Protein AF-A0A6V7W517-F1 (afdb_monomer_lite)

Radius of gyration: 12.79 Å; chains: 1; bounding box: 35×28×23 Å

Foldseek 3Di:
DDDDPLLVCLVVVNQVSNLVQLPDPPDDLLVSLVVCLVVVVVVSNVVSLPRPPDDPCSCPDPVCVVLPVVCCVPRPSNVSVVVSVD

Sequence (86 aa):
MGRTAIEIAVDNENLEIVQLLLMQPDVRIGNALLCSIREGVYELAEALINHPSITKEMLGEGWAKYLDPSETATSEYSRFLLSFIQ

InterPro domains:
  IPR002110 Ankyrin repeat [PF00023] (2-29)
  IPR002153 Transient receptor potential channel, canonical [PTHR10117] (1-65)
  IPR036770 Ankyrin repeat-containing domain superfamily [G3DSA:1.25.40.20] (1-84)
  IPR036770 Ankyrin repeat-containing domain superfamily [SSF48403] (2-61)

Secondary structure (DSSP, 8-state):
-PPPHHHHHHHTT-HHHHHHHHTSTT---HHHHHHHHHHT-HHHHHHHHTSTT--GGGG-TTGGGSS-TTTTTT-HHHHHHHHTT-

pLDDT: mean 74.37, std 13.13, range [49.12, 92.19]

Organism: Meloidogyne enterolobii (NCBI:txid390850)

Structure (mmCIF, N/CA/C/O backbone):
data_AF-A0A6V7W517-F1
#
_entry.id   AF-A0A6V7W517-F1
#
loop_
_atom_site.group_PDB
_atom_site.id
_atom_site.type_symbol
_atom_site.label_atom_id
_atom_site.label_alt_id
_atom_site.label_comp_id
_atom_site.label_asym_id
_atom_site.label_entity_id
_atom_site.label_seq_id
_atom_site.pdbx_PDB_ins_code
_atom_site.Cartn_x
_atom_site.Cartn_y
_atom_site.Cartn_z
_atom_site.occupancy
_atom_site.B_iso_or_equiv
_atom_site.auth_seq_id
_atom_site.auth_comp_id
_atom_site.auth_asym_id
_atom_site.auth_atom_id
_atom_site.pdbx_PDB_model_num
ATOM 1 N N . MET A 1 1 ? -10.183 -17.499 -4.167 1.00 50.00 1 MET A N 1
ATOM 2 C CA . MET A 1 1 ? -9.166 -16.432 -4.076 1.00 50.00 1 MET A CA 1
ATOM 3 C C . MET A 1 1 ? -9.915 -15.121 -4.223 1.00 50.00 1 MET A C 1
ATOM 5 O O . MET A 1 1 ? -10.292 -14.772 -5.332 1.00 50.00 1 MET A O 1
ATOM 9 N N . GLY A 1 2 ? -10.329 -14.529 -3.103 1.00 71.62 2 GLY A N 1
ATOM 10 C CA . GLY A 1 2 ? -11.205 -13.358 -3.106 1.00 71.62 2 GLY A CA 1
ATOM 11 C C . GLY A 1 2 ? -10.372 -12.089 -3.100 1.00 71.62 2 GLY A C 1
ATOM 12 O O . GLY A 1 2 ? -9.597 -11.901 -2.166 1.00 71.62 2 GLY A O 1
ATOM 13 N N . ARG A 1 3 ? -10.530 -11.256 -4.131 1.00 78.06 3 ARG A N 1
ATOM 14 C CA . ARG A 1 3 ? -10.073 -9.866 -4.084 1.00 78.06 3 ARG A CA 1
ATOM 15 C C . ARG A 1 3 ? -10.994 -9.085 -3.152 1.00 78.06 3 ARG A C 1
ATOM 17 O O . ARG A 1 3 ? -12.206 -9.303 -3.139 1.00 78.06 3 ARG A O 1
ATOM 24 N N . THR A 1 4 ? -10.415 -8.194 -2.373 1.00 86.62 4 THR A N 1
ATOM 25 C CA . THR A 1 4 ? -11.115 -7.203 -1.563 1.00 86.62 4 THR A CA 1
ATOM 26 C C . THR A 1 4 ? -11.758 -6.143 -2.455 1.00 86.62 4 THR A C 1
ATOM 28 O O . THR A 1 4 ? -11.350 -5.934 -3.598 1.00 86.62 4 THR A O 1
ATOM 31 N N . ALA A 1 5 ? -12.765 -5.443 -1.930 1.00 89.38 5 ALA A N 1
ATOM 32 C CA . ALA A 1 5 ? -13.415 -4.359 -2.663 1.00 89.38 5 ALA A CA 1
ATOM 33 C C . ALA A 1 5 ? -12.422 -3.255 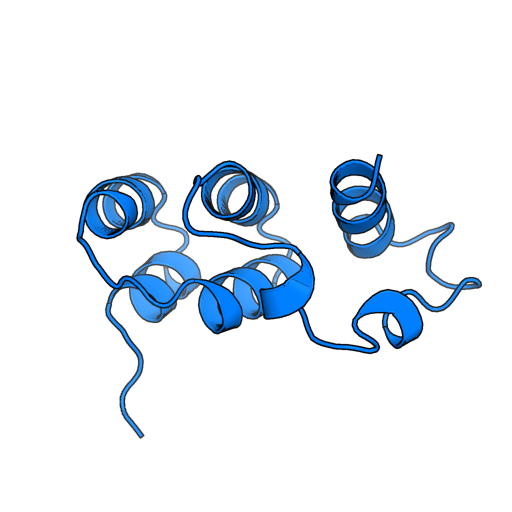-3.074 1.00 89.38 5 ALA A C 1
ATOM 35 O O . ALA A 1 5 ? -12.559 -2.698 -4.158 1.00 89.38 5 ALA A O 1
ATOM 36 N N . ILE A 1 6 ? -11.402 -2.984 -2.247 1.00 88.75 6 ILE A N 1
ATOM 37 C CA . ILE A 1 6 ? -10.406 -1.942 -2.527 1.00 88.75 6 ILE A CA 1
ATOM 38 C C . ILE A 1 6 ? -9.437 -2.355 -3.636 1.00 88.75 6 ILE A C 1
ATOM 40 O O . ILE A 1 6 ? -9.141 -1.538 -4.497 1.00 88.75 6 ILE A O 1
ATOM 44 N N . GLU A 1 7 ? -9.021 -3.625 -3.693 1.00 87.31 7 GLU A N 1
ATOM 45 C CA . GLU A 1 7 ? -8.221 -4.140 -4.816 1.00 87.31 7 GLU A CA 1
ATOM 46 C C . GLU A 1 7 ? -8.998 -4.026 -6.134 1.00 87.31 7 GLU A C 1
ATOM 48 O O . GLU A 1 7 ? -8.449 -3.584 -7.133 1.00 87.31 7 GLU A O 1
ATOM 53 N N . ILE A 1 8 ? -10.298 -4.344 -6.129 1.00 90.00 8 ILE A N 1
ATOM 54 C CA . ILE A 1 8 ? -11.144 -4.189 -7.322 1.00 90.00 8 ILE A CA 1
ATOM 55 C C . ILE A 1 8 ? -11.282 -2.711 -7.708 1.00 90.00 8 ILE A C 1
ATOM 57 O O . ILE A 1 8 ? -11.260 -2.390 -8.892 1.00 90.00 8 ILE A O 1
ATOM 61 N N . ALA A 1 9 ? -11.449 -1.813 -6.738 1.00 91.62 9 ALA A N 1
ATOM 62 C CA . ALA A 1 9 ? -11.575 -0.384 -7.005 1.00 91.62 9 ALA A CA 1
ATOM 63 C C . ALA A 1 9 ? -10.284 0.206 -7.594 1.00 91.62 9 ALA A C 1
ATOM 65 O O . ALA A 1 9 ? -10.360 0.996 -8.532 1.00 91.62 9 ALA A O 1
ATOM 66 N N . VAL A 1 10 ? -9.122 -0.237 -7.103 1.00 89.56 10 VAL A N 1
ATOM 67 C CA . VAL A 1 10 ? -7.812 0.134 -7.653 1.00 89.56 10 VAL A CA 1
ATOM 68 C C . VAL A 1 10 ? -7.605 -0.438 -9.053 1.00 89.56 10 VAL A C 1
ATOM 70 O O . VAL A 1 10 ? -7.209 0.310 -9.938 1.00 89.56 10 VAL A O 1
ATOM 73 N N . ASP A 1 11 ? -7.942 -1.711 -9.286 1.00 89.25 11 ASP A N 1
ATOM 74 C CA . ASP A 1 11 ? -7.854 -2.342 -10.615 1.00 89.25 11 ASP A CA 1
ATOM 75 C C . ASP A 1 11 ? -8.727 -1.622 -11.666 1.00 89.25 11 ASP A C 1
ATOM 77 O O . ASP A 1 11 ? -8.433 -1.675 -12.855 1.00 89.25 11 ASP A O 1
ATOM 81 N N . ASN A 1 12 ? -9.825 -0.983 -11.245 1.00 90.62 12 ASN A N 1
ATOM 82 C CA . ASN A 1 12 ? -10.702 -0.193 -12.121 1.00 90.62 12 ASN A CA 1
ATOM 83 C C . ASN A 1 12 ? -10.337 1.299 -12.162 1.00 90.62 12 ASN A C 1
ATOM 85 O O . ASN A 1 12 ? -11.112 2.096 -12.687 1.00 90.62 12 ASN A O 1
ATOM 89 N N . GLU A 1 13 ? -9.218 1.681 -11.552 1.00 90.44 13 GLU A N 1
ATOM 90 C CA . GLU A 1 13 ? -8.748 3.059 -11.434 1.00 90.44 13 GLU A CA 1
ATOM 91 C C . GLU A 1 13 ? -9.787 4.034 -10.836 1.00 90.44 13 GLU A C 1
ATOM 93 O O . GLU A 1 13 ? -9.820 5.226 -11.141 1.00 90.44 13 GLU A O 1
ATOM 98 N N . ASN A 1 14 ? -10.675 3.537 -9.968 1.00 92.19 14 ASN A N 1
ATOM 99 C CA . ASN A 1 14 ? -11.792 4.318 -9.443 1.00 92.19 14 ASN A CA 1
ATOM 100 C C . ASN A 1 14 ? -11.446 4.963 -8.094 1.00 92.19 14 ASN A C 1
ATOM 102 O O . ASN A 1 14 ? -11.698 4.394 -7.026 1.00 92.19 14 ASN A O 1
ATOM 106 N N . LEU A 1 15 ? -10.903 6.181 -8.155 1.00 87.94 15 LEU A N 1
ATOM 107 C CA . LEU A 1 15 ? -10.490 6.958 -6.983 1.00 87.94 15 LEU A CA 1
ATOM 108 C C . LEU A 1 15 ? -11.635 7.223 -5.995 1.00 87.94 15 LEU A C 1
ATOM 110 O O . LEU A 1 15 ? -11.431 7.115 -4.788 1.00 87.94 15 LEU A O 1
ATOM 114 N N . GLU A 1 16 ? -12.838 7.528 -6.481 1.00 91.62 16 GLU A N 1
ATOM 115 C CA . GLU A 1 16 ? -13.984 7.857 -5.624 1.00 91.62 16 GLU A CA 1
ATOM 116 C C . GLU A 1 16 ? -14.394 6.658 -4.755 1.00 91.62 16 GLU A C 1
ATOM 118 O O . GLU A 1 16 ? -14.580 6.782 -3.542 1.00 91.62 16 GLU A O 1
ATOM 123 N N . ILE A 1 17 ? -14.441 5.459 -5.347 1.00 91.94 17 ILE A N 1
ATOM 124 C CA . ILE A 1 17 ? -14.726 4.224 -4.606 1.00 91.94 17 ILE A CA 1
ATOM 125 C C . ILE A 1 17 ? -13.581 3.879 -3.652 1.00 91.94 17 ILE A C 1
ATOM 127 O O . ILE A 1 17 ? -13.842 3.451 -2.527 1.00 91.94 17 ILE A O 1
ATOM 131 N N . VAL A 1 18 ? -12.323 4.082 -4.058 1.00 90.12 18 VAL A N 1
ATOM 132 C CA . VAL A 1 18 ? -11.169 3.884 -3.169 1.00 90.12 18 VAL A CA 1
ATOM 133 C C . VAL A 1 18 ? -11.280 4.780 -1.935 1.00 90.12 18 VAL A C 1
ATOM 135 O O . VAL A 1 18 ? -11.183 4.272 -0.820 1.00 90.12 18 VAL A O 1
ATOM 138 N N . GLN A 1 19 ? -11.572 6.072 -2.099 1.00 88.12 19 GLN A N 1
ATOM 139 C CA . GLN A 1 19 ? -11.748 7.002 -0.979 1.00 88.12 19 GLN A CA 1
ATOM 140 C C . GLN A 1 19 ? -12.901 6.593 -0.054 1.00 88.12 19 GLN A C 1
ATOM 142 O O . GLN A 1 19 ? -12.742 6.611 1.166 1.00 88.12 19 GLN A O 1
ATOM 147 N N . LEU A 1 20 ? -14.036 6.154 -0.608 1.00 90.56 20 LEU A N 1
ATOM 148 C CA . LEU A 1 20 ? -15.162 5.654 0.188 1.00 90.56 20 LEU A CA 1
ATOM 149 C C . LEU A 1 20 ? -14.801 4.397 0.992 1.00 90.56 20 LEU A C 1
ATOM 151 O O . LEU A 1 20 ? -15.195 4.264 2.152 1.00 90.56 20 LEU A O 1
ATOM 155 N N . LEU A 1 21 ? -14.047 3.472 0.394 1.00 89.81 21 LEU A N 1
ATOM 156 C CA . LEU A 1 21 ? -13.603 2.245 1.059 1.00 89.81 21 LEU A CA 1
ATOM 157 C C . LEU A 1 21 ? -12.554 2.515 2.139 1.00 89.81 21 LEU A C 1
ATOM 159 O O . LEU A 1 21 ? -12.537 1.815 3.149 1.00 89.81 21 LEU A O 1
ATOM 163 N N . LEU A 1 22 ? -11.721 3.541 1.955 1.00 85.75 22 LEU A N 1
ATOM 164 C CA . LEU A 1 22 ? -10.746 3.980 2.952 1.00 85.75 22 LEU A CA 1
ATOM 165 C C . LEU A 1 22 ? -11.411 4.494 4.239 1.00 85.75 22 LEU A C 1
ATOM 167 O O . LEU A 1 22 ? -10.854 4.331 5.318 1.00 85.75 22 LEU A O 1
ATOM 171 N N . MET A 1 23 ? -12.645 5.006 4.170 1.00 86.00 23 MET A N 1
ATOM 172 C CA . MET A 1 23 ? -13.404 5.410 5.364 1.00 86.00 23 MET A CA 1
ATOM 173 C C . MET A 1 23 ? -13.822 4.232 6.264 1.00 86.00 23 MET A C 1
ATOM 175 O O . MET A 1 23 ? -14.314 4.460 7.371 1.00 86.00 23 MET A O 1
ATOM 179 N N . GLN A 1 24 ? -13.700 2.985 5.798 1.00 85.06 24 GLN A N 1
ATOM 180 C CA . GLN A 1 24 ? -14.104 1.813 6.572 1.00 85.06 24 GLN A CA 1
ATOM 181 C C . GLN A 1 24 ? -13.001 1.376 7.550 1.00 85.06 24 GLN A C 1
ATOM 183 O O . GLN A 1 24 ? -11.828 1.312 7.171 1.00 85.06 24 GLN A O 1
ATOM 188 N N . PRO A 1 25 ? -13.358 1.008 8.795 1.00 75.56 25 PRO A N 1
ATOM 189 C CA . PRO A 1 25 ? -12.405 0.402 9.716 1.00 75.56 25 PRO A CA 1
ATOM 190 C C . PRO A 1 25 ? -11.894 -0.938 9.157 1.00 75.56 25 PRO A C 1
ATOM 192 O O . PRO A 1 25 ? -12.622 -1.654 8.470 1.00 75.56 25 PRO A O 1
ATOM 195 N N . ASP A 1 26 ? -10.636 -1.271 9.454 1.00 74.88 26 ASP A N 1
ATOM 196 C CA . ASP A 1 26 ? -9.972 -2.533 9.079 1.00 74.88 26 ASP A CA 1
ATOM 197 C C . ASP A 1 26 ? -9.781 -2.789 7.570 1.00 74.88 26 ASP A C 1
ATOM 199 O O . ASP A 1 26 ? -9.549 -3.927 7.138 1.00 74.88 26 ASP A O 1
ATOM 203 N N . VAL A 1 27 ? -9.824 -1.741 6.742 1.00 81.19 27 VAL A N 1
ATOM 204 C CA . VAL A 1 27 ? -9.509 -1.862 5.314 1.00 81.19 27 V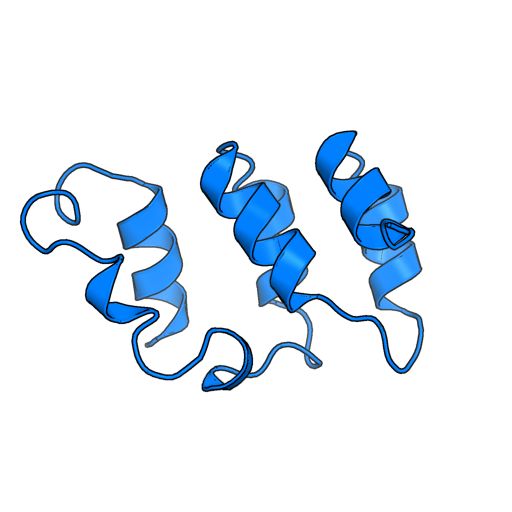AL A CA 1
ATOM 205 C C . VAL A 1 27 ? -8.054 -2.312 5.109 1.00 81.19 27 VAL A C 1
ATOM 207 O O . VAL A 1 27 ? -7.106 -1.759 5.666 1.00 81.19 27 VAL A O 1
ATOM 210 N N . ARG A 1 28 ? -7.856 -3.355 4.294 1.00 78.69 28 ARG A N 1
ATOM 211 C CA . ARG A 1 28 ? -6.524 -3.891 3.976 1.00 78.69 28 ARG A CA 1
ATOM 212 C C . ARG A 1 28 ? -5.966 -3.208 2.735 1.00 78.69 28 ARG A C 1
ATOM 214 O O . ARG A 1 28 ? -6.335 -3.553 1.618 1.00 78.69 28 ARG A O 1
ATOM 221 N N . ILE A 1 29 ? -5.063 -2.258 2.951 1.00 82.56 29 ILE A N 1
ATOM 222 C CA . ILE A 1 29 ? -4.546 -1.356 1.909 1.00 82.56 29 ILE A CA 1
ATOM 223 C C . ILE A 1 29 ? -3.290 -1.924 1.222 1.00 82.56 29 ILE A C 1
ATOM 225 O O . ILE A 1 29 ? -3.044 -1.632 0.057 1.00 82.56 29 ILE A O 1
ATOM 229 N N . GLY A 1 30 ? -2.518 -2.784 1.901 1.00 78.75 30 GLY A N 1
ATOM 230 C CA . GLY A 1 30 ? -1.189 -3.223 1.443 1.00 78.75 30 GLY A CA 1
ATOM 231 C C . GLY A 1 30 ? -1.144 -3.795 0.020 1.00 78.75 30 GLY A C 1
ATOM 232 O O . GLY A 1 30 ? -0.339 -3.350 -0.794 1.00 78.75 30 GLY A O 1
ATOM 233 N N . ASN A 1 31 ? -2.038 -4.729 -0.319 1.00 80.88 31 ASN A N 1
ATOM 234 C CA . ASN A 1 31 ? -2.086 -5.299 -1.671 1.00 80.88 31 ASN A CA 1
ATOM 235 C C . ASN A 1 31 ? -2.536 -4.280 -2.726 1.00 80.88 31 ASN A C 1
ATOM 237 O O . ASN A 1 31 ? -2.004 -4.269 -3.831 1.00 80.88 31 ASN A O 1
ATOM 241 N N . ALA A 1 32 ? -3.505 -3.429 -2.383 1.00 84.94 32 ALA A N 1
ATOM 242 C CA . ALA A 1 32 ? -4.025 -2.405 -3.281 1.00 84.94 32 ALA A CA 1
ATOM 243 C C . ALA A 1 32 ? -2.943 -1.363 -3.615 1.00 84.94 32 ALA A C 1
ATOM 245 O O . ALA A 1 32 ? -2.805 -0.982 -4.772 1.00 84.94 32 ALA A O 1
ATOM 246 N N . LEU A 1 33 ? -2.119 -0.988 -2.630 1.00 83.38 33 LEU A N 1
ATOM 247 C CA . LEU A 1 33 ? -0.966 -0.103 -2.814 1.00 83.38 33 LEU A CA 1
ATOM 248 C C . LEU A 1 33 ? 0.123 -0.743 -3.689 1.00 83.38 33 LEU A C 1
ATOM 250 O O . LEU A 1 33 ? 0.673 -0.098 -4.574 1.00 83.38 33 LEU A O 1
ATOM 254 N N . LEU A 1 34 ? 0.425 -2.026 -3.478 1.00 78.94 34 LEU A N 1
ATOM 255 C CA . LEU A 1 34 ? 1.357 -2.763 -4.339 1.00 78.94 34 LEU A CA 1
ATOM 256 C C . LEU A 1 34 ? 0.857 -2.843 -5.787 1.00 78.94 34 LEU A C 1
ATOM 258 O O . LEU A 1 34 ? 1.653 -2.687 -6.710 1.00 78.94 34 LEU A O 1
ATOM 262 N N . CYS A 1 35 ? -0.444 -3.069 -5.993 1.00 80.94 35 CYS A N 1
ATOM 263 C CA . CYS A 1 35 ? -1.043 -3.060 -7.325 1.00 80.94 35 CYS A CA 1
ATOM 264 C C . CYS A 1 35 ? -0.966 -1.675 -7.971 1.00 80.94 35 CYS A C 1
ATOM 266 O O . CYS A 1 35 ? -0.462 -1.582 -9.083 1.00 80.94 35 CYS A O 1
ATOM 268 N N . SER A 1 36 ? -1.380 -0.601 -7.294 1.00 83.50 36 SER A N 1
ATOM 269 C CA . SER A 1 36 ? -1.344 0.744 -7.890 1.00 83.50 36 SER A CA 1
ATOM 270 C C . SER A 1 36 ? 0.074 1.169 -8.278 1.00 83.50 36 SER A C 1
ATOM 272 O O . SER A 1 36 ? 0.274 1.749 -9.343 1.00 83.50 36 SER A O 1
ATOM 274 N N . ILE A 1 37 ? 1.073 0.802 -7.468 1.00 78.81 37 ILE A N 1
ATOM 275 C CA . ILE A 1 37 ? 2.485 1.003 -7.798 1.00 78.81 37 ILE A CA 1
ATOM 276 C C . ILE A 1 37 ? 2.923 0.083 -8.937 1.00 78.81 37 ILE A C 1
ATOM 278 O O . ILE A 1 37 ? 3.697 0.509 -9.764 1.00 78.81 37 ILE A O 1
ATOM 282 N N . ARG A 1 38 ? 2.480 -1.168 -9.051 1.00 78.31 38 ARG A N 1
ATOM 283 C CA . ARG A 1 38 ? 2.893 -2.002 -10.195 1.00 78.31 38 ARG A CA 1
ATOM 284 C C . ARG A 1 38 ? 2.334 -1.484 -11.525 1.00 78.31 38 ARG A C 1
ATOM 286 O O . ARG A 1 38 ? 3.011 -1.582 -12.543 1.00 78.31 38 ARG A O 1
ATOM 293 N N . GLU A 1 39 ? 1.108 -0.975 -11.504 1.00 81.44 39 GLU A N 1
ATOM 294 C CA . GLU A 1 39 ? 0.366 -0.591 -12.708 1.00 81.44 39 GLU A CA 1
ATOM 295 C C . GLU A 1 39 ? 0.616 0.864 -13.161 1.00 81.44 39 GLU A C 1
ATOM 297 O O . GLU A 1 39 ? 0.140 1.245 -14.225 1.00 81.44 39 GLU A O 1
ATOM 302 N N . GLY A 1 40 ? 1.359 1.692 -12.411 1.00 79.88 40 GLY A N 1
ATOM 303 C CA . GLY A 1 40 ? 1.612 3.090 -12.824 1.00 79.88 40 GLY A CA 1
ATOM 304 C C . GLY A 1 40 ? 0.629 4.116 -12.284 1.00 79.88 40 GLY A C 1
ATOM 305 O O . GLY A 1 40 ? 0.711 5.288 -12.641 1.00 79.88 40 GLY A O 1
ATOM 306 N N . VAL A 1 41 ? -0.305 3.711 -11.426 1.00 83.50 41 VAL A N 1
ATOM 307 C CA . VAL A 1 41 ? -1.430 4.558 -11.019 1.00 83.50 41 VAL A CA 1
ATOM 308 C C . VAL A 1 41 ? -1.068 5.351 -9.764 1.00 83.50 41 VAL A C 1
ATOM 310 O O . VAL A 1 41 ? -1.550 5.089 -8.658 1.00 83.50 41 VAL A O 1
ATOM 313 N N . TYR A 1 42 ? -0.168 6.321 -9.935 1.00 81.62 42 TYR A N 1
ATOM 314 C CA . TYR A 1 42 ? 0.407 7.108 -8.838 1.00 81.62 42 TYR A CA 1
ATOM 315 C C . TYR A 1 42 ? -0.626 7.916 -8.054 1.00 81.62 42 TYR A C 1
ATOM 317 O O . TYR A 1 42 ? -0.490 8.033 -6.843 1.00 81.62 42 TYR A O 1
ATOM 325 N N . GLU A 1 43 ? -1.682 8.409 -8.703 1.00 85.56 43 GLU A N 1
ATOM 326 C CA . GLU A 1 43 ? -2.760 9.149 -8.032 1.00 85.56 43 GLU A CA 1
ATOM 327 C C . GLU A 1 43 ? -3.478 8.278 -6.985 1.00 85.56 43 GLU A C 1
ATOM 329 O O . GLU A 1 43 ? -3.733 8.705 -5.858 1.00 85.56 43 GLU A O 1
ATOM 334 N N . LEU A 1 44 ? -3.729 7.006 -7.314 1.00 86.69 44 LEU A N 1
ATOM 335 C CA . LEU A 1 44 ? -4.283 6.047 -6.359 1.00 86.69 44 LEU A CA 1
ATOM 336 C C . LEU A 1 44 ? -3.259 5.650 -5.311 1.00 86.69 44 LEU A C 1
ATOM 338 O O . LEU A 1 44 ? -3.604 5.558 -4.137 1.00 86.69 44 LEU A O 1
ATOM 342 N N . ALA A 1 45 ? -2.008 5.417 -5.712 1.00 84.38 45 ALA A N 1
ATOM 343 C CA . ALA A 1 45 ? -0.943 5.131 -4.761 1.00 84.38 45 ALA A CA 1
ATOM 344 C C . ALA A 1 45 ? -0.830 6.251 -3.716 1.00 84.38 45 ALA A C 1
ATOM 346 O O . ALA A 1 45 ? -0.768 5.956 -2.528 1.00 84.38 45 ALA A O 1
ATOM 347 N N . GLU A 1 46 ? -0.904 7.516 -4.128 1.00 83.38 46 GLU A N 1
ATOM 348 C CA . GLU A 1 46 ? -0.872 8.688 -3.251 1.00 83.38 46 GLU A CA 1
ATOM 349 C C . GLU A 1 46 ? -2.092 8.759 -2.329 1.00 83.38 46 GLU A C 1
ATOM 351 O O . GLU A 1 46 ? -1.952 8.974 -1.124 1.00 83.38 46 GLU A O 1
ATOM 356 N N . ALA A 1 47 ? -3.293 8.513 -2.854 1.00 85.19 47 ALA A N 1
ATOM 357 C CA . ALA A 1 47 ? -4.503 8.472 -2.036 1.00 85.19 47 ALA A CA 1
ATOM 358 C C . ALA A 1 47 ? -4.447 7.366 -0.965 1.00 85.19 47 ALA A C 1
ATOM 360 O O . ALA A 1 47 ? -4.857 7.581 0.176 1.00 85.19 47 ALA A O 1
ATOM 361 N N . LEU A 1 48 ? -3.910 6.192 -1.315 1.00 85.69 48 LEU A N 1
ATOM 362 C CA . LEU A 1 48 ? -3.748 5.062 -0.399 1.00 85.69 48 LEU A CA 1
ATOM 363 C C . LEU A 1 48 ? -2.675 5.356 0.658 1.00 85.69 48 LEU A C 1
ATOM 365 O O . LEU A 1 48 ? -2.870 5.028 1.826 1.00 85.69 48 LEU A O 1
ATOM 369 N N . ILE A 1 49 ? -1.560 5.981 0.265 1.00 79.94 49 ILE A N 1
ATOM 370 C CA . ILE A 1 49 ? -0.403 6.214 1.138 1.00 79.94 49 ILE A CA 1
ATOM 371 C C . ILE A 1 49 ? -0.635 7.325 2.165 1.00 79.94 49 ILE A C 1
ATOM 373 O O . ILE A 1 49 ? -0.127 7.248 3.280 1.00 79.94 49 ILE A O 1
ATOM 377 N N . ASN A 1 50 ? -1.447 8.324 1.813 1.00 79.19 50 ASN A N 1
ATOM 378 C CA . ASN A 1 50 ? -1.851 9.402 2.716 1.00 79.19 50 ASN A CA 1
ATOM 379 C C . ASN A 1 50 ? -2.871 8.947 3.774 1.00 79.19 50 ASN A C 1
ATOM 381 O O . ASN A 1 50 ? -3.243 9.724 4.656 1.00 79.19 50 ASN A O 1
ATOM 385 N N . HIS A 1 51 ? -3.349 7.702 3.705 1.00 79.88 51 HIS A N 1
ATOM 386 C CA . HIS A 1 51 ? -4.327 7.193 4.650 1.00 79.88 51 HIS A CA 1
ATOM 387 C C . HIS A 1 51 ? -3.677 6.828 6.001 1.00 79.88 51 HIS A C 1
ATOM 389 O O . HIS A 1 51 ? -2.711 6.068 6.022 1.00 79.88 51 HIS A O 1
ATOM 395 N N . PRO A 1 52 ? -4.228 7.252 7.155 1.00 72.88 52 PRO A N 1
ATOM 396 C CA . PRO A 1 52 ? -3.627 7.015 8.477 1.00 72.88 52 PRO A CA 1
ATOM 397 C C . PRO A 1 52 ? -3.531 5.536 8.883 1.00 72.88 52 PRO A C 1
ATOM 399 O O . PRO A 1 52 ? -2.832 5.203 9.836 1.00 72.88 52 PRO A O 1
ATOM 402 N N . SER A 1 53 ? -4.242 4.640 8.193 1.00 71.38 53 SER A N 1
ATOM 403 C CA . SER A 1 53 ? -4.138 3.189 8.411 1.00 71.38 53 SER A CA 1
ATOM 404 C C . SER A 1 53 ? -2.955 2.542 7.685 1.00 71.38 53 SER A C 1
ATOM 406 O O . SER A 1 53 ? -2.647 1.386 7.971 1.00 71.38 53 SER A O 1
ATOM 408 N N . ILE A 1 54 ? -2.307 3.2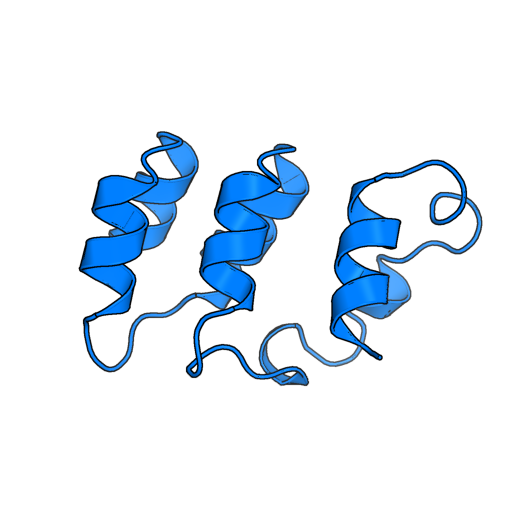48 6.749 1.00 72.19 54 ILE A N 1
ATOM 409 C CA . ILE A 1 54 ? -1.035 2.808 6.177 1.00 72.19 54 ILE A CA 1
ATOM 410 C C . ILE A 1 54 ? 0.049 3.054 7.219 1.00 72.19 54 ILE A C 1
ATOM 412 O O . ILE A 1 54 ? 0.259 4.172 7.686 1.00 72.19 54 ILE A O 1
ATOM 416 N N . THR A 1 55 ? 0.766 1.992 7.562 1.00 65.19 55 THR A N 1
ATOM 417 C CA . THR A 1 55 ? 1.988 2.105 8.347 1.00 65.19 55 THR A CA 1
ATOM 418 C C . THR A 1 55 ? 3.169 1.627 7.521 1.00 65.19 55 THR A C 1
ATOM 420 O O . THR A 1 55 ? 3.042 0.779 6.635 1.00 65.19 55 THR A O 1
ATOM 423 N N . LYS A 1 56 ? 4.349 2.184 7.790 1.00 62.56 56 LYS A N 1
ATOM 424 C CA . LYS A 1 56 ? 5.582 1.866 7.060 1.00 62.56 56 LYS A CA 1
ATOM 425 C C . LYS A 1 56 ? 5.961 0.385 7.175 1.00 62.56 56 LYS A C 1
ATOM 427 O O . LYS A 1 56 ? 6.606 -0.155 6.279 1.00 62.56 56 LYS A O 1
ATOM 432 N N . GLU A 1 57 ? 5.508 -0.289 8.232 1.00 60.69 57 GLU A N 1
ATOM 433 C CA . GLU A 1 57 ? 5.681 -1.729 8.424 1.00 60.69 57 GLU A CA 1
ATOM 434 C C . GLU A 1 57 ? 4.790 -2.566 7.490 1.00 60.69 57 GLU A C 1
ATOM 436 O O . GLU A 1 57 ? 5.139 -3.709 7.200 1.00 60.69 57 GLU A O 1
ATOM 441 N N . MET A 1 58 ? 3.683 -2.017 6.963 1.00 63.66 58 MET A N 1
ATOM 442 C CA . MET A 1 58 ? 2.805 -2.722 6.011 1.00 63.66 58 MET A CA 1
ATOM 443 C C . MET A 1 58 ? 3.461 -2.972 4.652 1.00 63.66 58 MET A C 1
ATOM 445 O O . MET A 1 58 ? 3.077 -3.911 3.958 1.00 63.66 58 MET A O 1
ATOM 449 N N . LEU A 1 59 ? 4.461 -2.169 4.279 1.00 62.50 59 LEU A N 1
ATOM 450 C CA . LEU A 1 59 ? 5.289 -2.433 3.099 1.00 62.50 59 LEU A CA 1
ATOM 451 C C . LEU A 1 59 ? 6.207 -3.659 3.318 1.00 62.50 59 LEU A C 1
ATOM 453 O O . LEU A 1 59 ? 6.666 -4.268 2.355 1.00 62.50 59 LEU A O 1
ATOM 457 N N . GLY A 1 60 ? 6.417 -4.069 4.575 1.00 57.16 60 GLY A N 1
ATOM 458 C CA . GLY A 1 60 ? 7.224 -5.220 4.975 1.00 57.16 60 GLY A CA 1
ATOM 459 C C . GLY A 1 60 ? 8.727 -4.932 5.035 1.00 57.16 60 GLY A C 1
ATOM 460 O O . GLY A 1 60 ? 9.253 -4.059 4.341 1.00 57.16 60 GLY A O 1
ATOM 461 N N . GLU A 1 61 ? 9.459 -5.688 5.858 1.00 49.12 61 GLU A N 1
ATOM 462 C CA . GLU A 1 61 ? 10.924 -5.636 5.848 1.00 49.12 61 GLU A CA 1
ATOM 463 C C . GLU A 1 61 ? 11.450 -6.088 4.479 1.00 49.12 61 GLU A C 1
ATOM 465 O O . GLU A 1 61 ? 11.210 -7.204 4.012 1.00 49.12 61 GLU A O 1
ATOM 470 N N . GLY A 1 62 ? 12.158 -5.185 3.802 1.00 52.09 62 GLY A N 1
ATOM 471 C CA . GLY A 1 62 ? 12.621 -5.418 2.442 1.00 52.09 62 GLY A CA 1
ATOM 472 C C . GLY A 1 62 ? 11.665 -4.924 1.360 1.00 52.09 62 GLY A C 1
ATOM 473 O O . GLY A 1 62 ? 11.777 -5.345 0.220 1.00 52.09 62 GLY A O 1
ATOM 474 N N . TRP A 1 63 ? 10.768 -3.982 1.613 1.00 62.00 63 TRP A N 1
ATOM 475 C CA . TRP A 1 63 ? 10.242 -3.218 0.479 1.00 62.00 63 TRP A CA 1
ATOM 476 C C . TRP A 1 63 ? 11.381 -2.451 -0.240 1.00 62.00 63 TRP A C 1
ATOM 478 O O . TRP A 1 63 ? 11.429 -2.368 -1.464 1.00 62.00 63 TRP A O 1
ATOM 488 N N . ALA A 1 64 ? 12.390 -2.008 0.522 1.00 56.12 64 ALA A N 1
ATOM 489 C CA . ALA A 1 64 ? 13.567 -1.306 0.016 1.00 56.12 64 ALA A CA 1
ATOM 490 C C . ALA A 1 64 ? 14.511 -2.159 -0.858 1.00 56.12 64 ALA A C 1
ATOM 492 O O . ALA A 1 64 ? 15.346 -1.592 -1.546 1.00 56.12 64 ALA A O 1
ATOM 493 N N . LYS A 1 65 ? 14.391 -3.498 -0.884 1.00 55.66 65 LYS A N 1
ATOM 494 C CA . LYS A 1 65 ? 15.117 -4.331 -1.878 1.00 55.66 65 LYS A CA 1
ATOM 495 C C . LYS A 1 65 ? 14.450 -4.310 -3.257 1.00 55.66 65 LYS A C 1
ATOM 497 O O . LYS A 1 65 ? 15.093 -4.692 -4.223 1.00 55.66 65 LYS A O 1
ATOM 502 N N . TYR A 1 66 ? 13.183 -3.891 -3.346 1.00 53.75 66 TYR A N 1
ATOM 503 C CA . TYR A 1 66 ? 12.513 -3.632 -4.626 1.00 53.75 66 TYR A CA 1
ATOM 504 C C . TYR A 1 66 ? 12.815 -2.218 -5.150 1.00 53.75 66 TYR A C 1
ATOM 506 O O . TYR A 1 66 ? 12.558 -1.929 -6.313 1.00 53.75 66 TYR A O 1
ATOM 514 N N . LEU A 1 67 ? 13.401 -1.348 -4.316 1.00 56.41 67 LEU A N 1
ATOM 515 C CA . LEU A 1 67 ? 14.137 -0.173 -4.772 1.00 56.41 67 LEU A CA 1
ATOM 516 C C . LEU A 1 67 ? 15.515 -0.647 -5.257 1.00 56.41 67 LEU A C 1
ATOM 518 O O . LEU A 1 67 ? 16.494 -0.575 -4.517 1.00 56.41 67 LEU A O 1
ATOM 522 N N . ASP A 1 68 ? 15.609 -1.187 -6.472 1.00 54.91 68 ASP A N 1
ATOM 523 C CA . ASP A 1 68 ? 16.926 -1.444 -7.058 1.00 54.91 68 ASP A CA 1
ATOM 524 C C . ASP A 1 68 ? 17.612 -0.085 -7.286 1.00 54.91 68 ASP A C 1
ATOM 526 O O . ASP A 1 68 ? 17.067 0.738 -8.027 1.00 54.91 68 ASP A O 1
ATOM 530 N N . PRO A 1 69 ? 18.762 0.228 -6.658 1.00 54.34 69 PRO A N 1
ATOM 531 C CA . PRO A 1 69 ? 19.377 1.553 -6.754 1.00 54.34 69 PRO A CA 1
ATOM 532 C C . PRO A 1 69 ? 19.753 1.940 -8.194 1.00 54.34 69 PRO A C 1
ATOM 534 O O . PRO A 1 69 ? 19.889 3.130 -8.479 1.00 54.34 69 PRO A O 1
ATOM 537 N N . SER A 1 70 ? 19.870 0.968 -9.111 1.00 55.25 70 SER A N 1
ATOM 538 C CA . SER A 1 70 ? 20.076 1.224 -10.541 1.00 55.25 70 SER A CA 1
ATOM 539 C C . SER A 1 70 ? 18.799 1.677 -11.267 1.00 55.25 70 SER A C 1
ATOM 541 O O . SER A 1 70 ? 18.862 2.605 -12.073 1.00 55.25 70 SER A O 1
ATOM 543 N N . GLU A 1 71 ? 17.635 1.114 -10.923 1.00 51.50 71 GLU A N 1
ATOM 544 C CA . GLU A 1 71 ? 16.323 1.540 -11.438 1.00 51.50 71 GLU A CA 1
ATOM 545 C C . GLU A 1 71 ? 15.759 2.743 -10.671 1.00 51.50 71 GLU A C 1
ATOM 547 O O . GLU A 1 71 ? 14.966 3.510 -11.207 1.00 51.50 71 GLU A O 1
ATOM 552 N N . THR A 1 72 ? 16.215 2.980 -9.440 1.00 53.03 72 THR A N 1
ATOM 553 C CA . THR A 1 72 ? 15.739 4.065 -8.564 1.00 53.03 72 THR A CA 1
ATOM 554 C C . THR A 1 72 ? 15.977 5.454 -9.163 1.00 53.03 72 THR A C 1
ATOM 556 O O . THR A 1 72 ? 15.236 6.401 -8.898 1.00 53.03 72 THR A O 1
ATOM 559 N N . ALA A 1 73 ? 16.996 5.583 -10.016 1.00 51.97 73 ALA A N 1
ATOM 560 C CA . ALA A 1 73 ? 17.291 6.818 -10.733 1.00 51.97 73 ALA A CA 1
ATOM 561 C C . ALA A 1 73 ? 16.345 7.078 -11.924 1.00 51.97 73 ALA A C 1
ATOM 563 O O . ALA A 1 73 ? 16.192 8.236 -12.324 1.00 51.97 73 ALA A O 1
ATOM 564 N N . THR A 1 74 ? 15.715 6.036 -12.479 1.00 55.62 74 THR A N 1
ATOM 565 C CA . THR A 1 74 ? 14.931 6.074 -13.732 1.00 55.62 74 THR A CA 1
ATOM 566 C C . THR A 1 74 ? 13.444 5.760 -13.551 1.00 55.62 74 THR A C 1
ATOM 568 O O . THR A 1 74 ? 12.641 6.194 -14.369 1.00 55.62 74 THR A O 1
ATOM 571 N N . SER A 1 75 ? 13.072 5.055 -12.485 1.00 62.38 75 SER A N 1
ATOM 572 C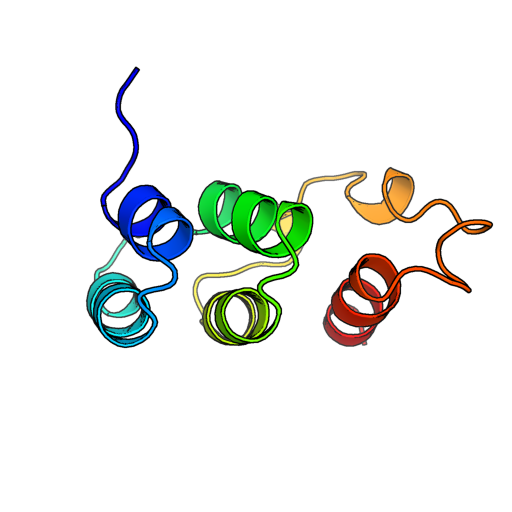 CA . SER A 1 75 ? 11.723 4.561 -12.225 1.00 62.38 75 SER A CA 1
ATOM 573 C C . SER A 1 75 ? 10.951 5.503 -11.298 1.00 62.38 75 SER A C 1
ATOM 575 O O . SER A 1 75 ? 11.361 5.774 -10.165 1.00 62.38 75 SER A O 1
ATOM 577 N N . GLU A 1 76 ? 9.811 6.010 -11.770 1.00 66.69 76 GLU A N 1
ATOM 578 C CA . GLU A 1 76 ? 8.918 6.879 -10.990 1.00 66.69 76 GLU A CA 1
ATOM 579 C C . GLU A 1 76 ? 8.348 6.164 -9.752 1.00 66.69 76 GLU A C 1
ATOM 581 O O . GLU A 1 76 ? 8.169 6.788 -8.707 1.00 66.69 76 GLU A O 1
ATOM 586 N N . TYR A 1 77 ? 8.208 4.834 -9.809 1.00 65.38 77 TYR A N 1
ATOM 587 C CA . TYR A 1 77 ? 7.820 3.983 -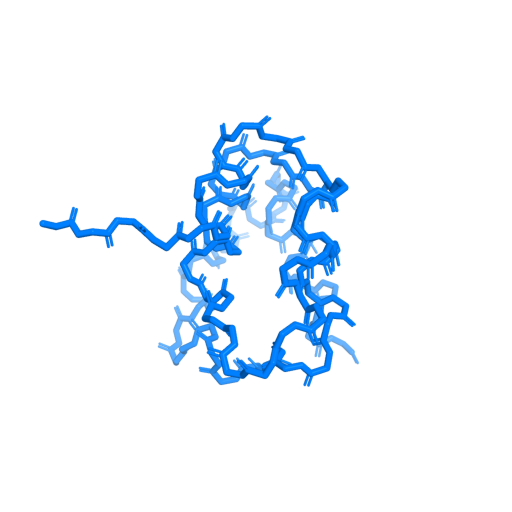8.678 1.00 65.38 77 TYR A CA 1
ATOM 588 C C . TYR A 1 77 ? 8.770 4.106 -7.488 1.00 65.38 77 TYR A C 1
ATOM 590 O O . TYR A 1 77 ? 8.349 4.234 -6.338 1.00 65.38 77 TYR A O 1
ATOM 598 N N . SER A 1 78 ? 10.070 4.100 -7.765 1.00 64.56 78 SER A N 1
ATOM 599 C CA . SER A 1 78 ? 11.094 4.169 -6.734 1.00 64.56 78 SER A CA 1
ATOM 600 C C . SER A 1 78 ? 11.180 5.562 -6.114 1.00 64.56 78 SER A C 1
ATOM 602 O O . SER A 1 78 ? 11.367 5.691 -4.906 1.00 64.56 78 SER A O 1
ATOM 604 N N . ARG A 1 79 ? 10.983 6.612 -6.922 1.00 68.19 79 ARG A N 1
ATOM 605 C CA . ARG A 1 79 ? 10.905 8.002 -6.443 1.00 68.19 79 ARG 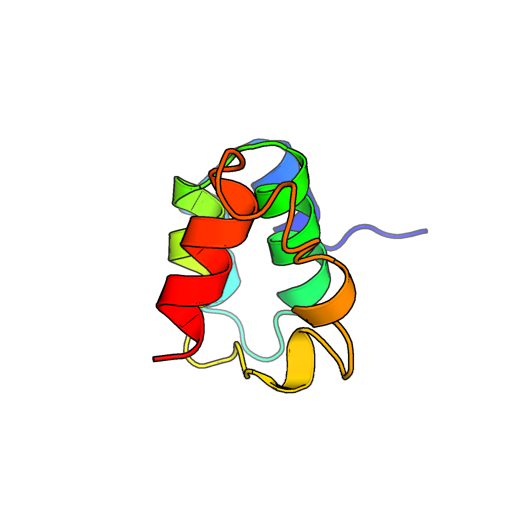A CA 1
ATOM 606 C C . ARG A 1 79 ? 9.697 8.227 -5.538 1.00 68.19 79 ARG A C 1
ATOM 608 O O . ARG A 1 79 ? 9.852 8.821 -4.476 1.00 68.19 79 ARG A O 1
ATOM 615 N N . PHE A 1 80 ? 8.536 7.703 -5.928 1.00 67.38 80 PHE A N 1
ATOM 616 C CA . PHE A 1 80 ? 7.300 7.792 -5.152 1.00 67.38 80 PHE A CA 1
ATOM 617 C C . PHE A 1 80 ? 7.428 7.112 -3.780 1.00 67.38 80 PHE A C 1
ATOM 619 O O . PHE A 1 80 ? 7.049 7.662 -2.746 1.00 67.38 80 PHE A O 1
ATOM 626 N N . LEU A 1 81 ? 8.042 5.930 -3.739 1.00 66.62 81 LEU A N 1
ATOM 627 C CA . LEU A 1 81 ? 8.283 5.244 -2.476 1.00 66.62 81 LEU A CA 1
ATOM 628 C C . LEU A 1 81 ? 9.339 5.944 -1.606 1.00 66.62 81 LEU A C 1
ATOM 630 O O . LEU A 1 81 ? 9.212 5.934 -0.386 1.00 66.62 81 LEU A O 1
ATOM 634 N N . LEU A 1 82 ? 10.362 6.570 -2.201 1.00 67.62 82 LEU A N 1
ATOM 635 C CA . LEU A 1 82 ? 11.361 7.352 -1.462 1.00 67.62 82 LEU A CA 1
ATOM 636 C C . LEU A 1 82 ? 10.755 8.591 -0.786 1.00 67.62 82 LEU A C 1
ATOM 638 O O . LEU A 1 82 ? 11.126 8.886 0.351 1.00 67.62 82 LEU A O 1
ATOM 642 N N . SER A 1 83 ? 9.797 9.275 -1.426 1.00 66.25 83 SER A N 1
ATOM 643 C CA . SER A 1 83 ? 9.096 10.411 -0.804 1.00 66.25 83 SER A CA 1
ATOM 644 C C . SER A 1 83 ? 8.238 10.016 0.396 1.00 66.25 83 SER A C 1
ATOM 646 O O . SER A 1 83 ? 7.940 10.862 1.228 1.00 66.25 83 SER A O 1
ATOM 648 N N . PHE A 1 84 ? 7.882 8.737 0.526 1.00 63.91 84 PHE A N 1
ATOM 649 C CA . PHE A 1 84 ? 7.129 8.229 1.670 1.00 63.91 84 PHE A CA 1
ATOM 650 C C . PHE A 1 84 ? 8.000 7.942 2.913 1.00 63.91 84 PHE A C 1
ATOM 652 O O . PHE A 1 84 ? 7.480 7.732 4.007 1.00 63.91 84 PHE A O 1
ATOM 659 N N . ILE A 1 85 ? 9.332 7.891 2.776 1.00 61.28 85 ILE A N 1
ATOM 660 C CA . ILE A 1 85 ? 10.253 7.512 3.870 1.00 61.28 85 ILE A CA 1
ATOM 661 C C . ILE A 1 85 ? 10.798 8.719 4.653 1.00 61.28 85 ILE A C 1
ATOM 663 O O . ILE A 1 85 ? 11.315 8.502 5.754 1.00 61.28 85 ILE A O 1
ATOM 667 N N . GLN A 1 86 ? 10.761 9.925 4.070 1.00 55.53 86 GLN A N 1
ATOM 668 C CA . GLN A 1 86 ? 11.275 11.175 4.657 1.00 55.53 86 GLN A CA 1
ATOM 669 C C . GLN A 1 86 ? 10.283 11.806 5.630 1.00 55.53 86 GLN A C 1
ATOM 671 O O . GLN A 1 86 ? 10.776 12.353 6.642 1.00 55.53 86 GLN A O 1
#